Protein AF-A0A4R3KRJ0-F1 (afdb_monomer_lite)

pLDDT: mean 85.65, std 10.82, range [47.59, 94.25]

Structure (mmCIF, N/CA/C/O backbone):
data_AF-A0A4R3KRJ0-F1
#
_entry.id   AF-A0A4R3KRJ0-F1
#
loop_
_atom_site.group_PDB
_atom_site.id
_atom_site.type_symbol
_atom_site.label_atom_id
_atom_site.label_alt_id
_atom_site.label_comp_id
_atom_site.label_asym_id
_atom_site.label_entity_id
_atom_site.label_seq_id
_atom_site.pdbx_PDB_ins_code
_atom_site.Cartn_x
_atom_site.Cartn_y
_atom_site.Cartn_z
_atom_site.occupancy
_atom_site.B_iso_or_equiv
_atom_site.auth_seq_id
_atom_site.auth_comp_id
_atom_site.auth_asym_id
_atom_site.auth_atom_id
_atom_site.pdbx_PDB_model_num
ATOM 1 N N . MET A 1 1 ? -25.074 -2.539 5.190 1.00 47.59 1 MET A N 1
ATOM 2 C CA . MET A 1 1 ? -23.653 -2.946 5.175 1.00 47.59 1 MET A CA 1
ATOM 3 C C . MET A 1 1 ? -22.816 -1.667 5.196 1.00 47.59 1 MET A C 1
ATOM 5 O O . ME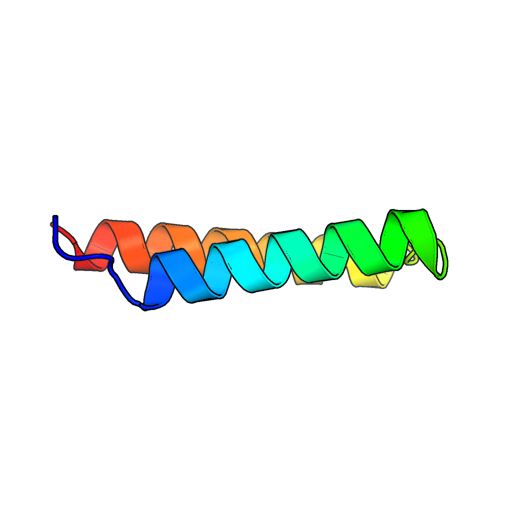T A 1 1 ? -22.687 -1.029 4.162 1.00 47.59 1 MET A O 1
ATOM 9 N N . LYS A 1 2 ? -22.387 -1.178 6.373 1.00 54.09 2 LYS A N 1
ATOM 10 C CA . LYS A 1 2 ? -21.527 0.019 6.435 1.00 54.09 2 LYS A CA 1
ATOM 11 C C . LYS A 1 2 ? -20.158 -0.393 5.901 1.00 54.09 2 LYS A C 1
ATOM 13 O O . LYS A 1 2 ? -19.443 -1.126 6.575 1.00 54.09 2 LYS A O 1
ATOM 18 N N . ILE A 1 3 ? -19.837 0.008 4.675 1.00 57.38 3 ILE A N 1
ATOM 19 C CA . ILE A 1 3 ? -18.487 -0.147 4.135 1.00 57.38 3 ILE A CA 1
ATOM 20 C C . ILE A 1 3 ? -17.591 0.715 5.015 1.00 57.38 3 ILE A C 1
ATOM 22 O O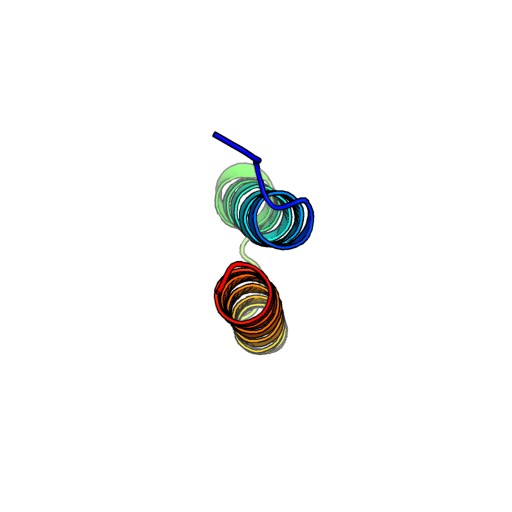 . ILE A 1 3 ? -17.743 1.935 5.049 1.00 57.38 3 ILE A O 1
ATOM 26 N N . ASN A 1 4 ? -16.709 0.081 5.785 1.00 75.81 4 ASN A N 1
ATOM 27 C CA . ASN A 1 4 ? -15.743 0.831 6.562 1.00 75.81 4 ASN A CA 1
ATOM 28 C C . ASN A 1 4 ? -14.735 1.433 5.579 1.00 75.81 4 ASN A C 1
ATOM 30 O O . ASN A 1 4 ? -14.023 0.694 4.896 1.00 75.81 4 ASN A O 1
ATOM 34 N N . THR A 1 5 ? -14.698 2.761 5.482 1.00 81.00 5 THR A N 1
ATOM 35 C CA . THR A 1 5 ? -13.866 3.500 4.522 1.00 81.00 5 THR A CA 1
ATOM 36 C C . THR A 1 5 ? -12.398 3.073 4.598 1.00 81.00 5 THR A C 1
ATOM 38 O O . THR A 1 5 ? -11.733 3.005 3.572 1.00 81.00 5 THR A O 1
ATOM 41 N N . LEU A 1 6 ? -11.912 2.680 5.783 1.00 78.75 6 LEU A N 1
ATOM 42 C CA . LEU A 1 6 ? -10.563 2.128 5.965 1.00 78.75 6 LEU A CA 1
ATOM 43 C C . LEU A 1 6 ? -10.329 0.827 5.186 1.00 78.75 6 LEU A C 1
ATOM 45 O O . LEU A 1 6 ? -9.293 0.677 4.546 1.00 78.75 6 LEU A O 1
ATOM 49 N N . ILE A 1 7 ? -11.290 -0.099 5.212 1.00 84.31 7 ILE A N 1
ATOM 50 C CA . ILE A 1 7 ? -11.192 -1.376 4.489 1.00 84.31 7 ILE A CA 1
ATOM 51 C C . ILE A 1 7 ? -11.227 -1.115 2.979 1.00 84.31 7 ILE A C 1
ATOM 53 O O . ILE A 1 7 ? -10.454 -1.708 2.230 1.00 84.31 7 ILE A O 1
ATOM 57 N N . ALA A 1 8 ? -12.083 -0.190 2.534 1.00 86.56 8 ALA A N 1
ATOM 58 C CA . ALA A 1 8 ? -12.164 0.197 1.128 1.00 86.56 8 ALA A CA 1
ATOM 59 C C . ALA A 1 8 ? -10.854 0.831 0.628 1.00 86.56 8 ALA A C 1
ATOM 61 O O . ALA A 1 8 ? -10.362 0.444 -0.428 1.00 86.56 8 ALA A O 1
ATOM 62 N N . ILE A 1 9 ? -10.260 1.747 1.402 1.00 87.06 9 ILE A N 1
ATOM 63 C CA . ILE A 1 9 ? -8.974 2.382 1.077 1.00 87.06 9 ILE A CA 1
ATOM 64 C C . ILE A 1 9 ? -7.848 1.343 1.042 1.00 87.06 9 ILE A C 1
ATOM 66 O O . ILE A 1 9 ? -7.083 1.312 0.082 1.00 87.06 9 ILE A O 1
ATOM 70 N N . GLY A 1 10 ? -7.772 0.460 2.044 1.00 85.69 10 GLY A N 1
ATOM 71 C CA . GLY A 1 10 ? -6.770 -0.606 2.088 1.00 85.69 10 GLY A CA 1
ATOM 72 C C . GLY A 1 10 ? -6.851 -1.533 0.871 1.00 85.69 10 GLY A C 1
ATOM 73 O O . GLY A 1 10 ? -5.839 -1.793 0.223 1.00 85.69 10 GLY A O 1
ATOM 74 N N . ASN A 1 11 ? -8.060 -1.951 0.486 1.00 88.69 11 ASN A N 1
ATOM 75 C CA . ASN A 1 11 ? -8.262 -2.741 -0.731 1.00 88.69 11 ASN A CA 1
ATOM 76 C C . ASN A 1 11 ? -7.909 -1.969 -2.006 1.00 88.69 11 ASN A C 1
ATOM 78 O O . ASN A 1 11 ? -7.340 -2.546 -2.929 1.00 88.69 11 ASN A O 1
ATOM 82 N N . LEU A 1 12 ? -8.213 -0.672 -2.075 1.00 90.81 12 LEU A N 1
ATOM 83 C CA . LEU A 1 12 ? -7.905 0.139 -3.249 1.00 90.81 12 LEU A CA 1
ATOM 84 C C . LEU A 1 12 ? -6.390 0.275 -3.461 1.00 90.81 12 LEU A C 1
ATOM 86 O O . LEU A 1 12 ? -5.927 0.155 -4.593 1.00 90.81 12 LEU A O 1
ATOM 90 N N . ILE A 1 13 ? -5.613 0.418 -2.381 1.00 89.38 13 ILE A N 1
ATOM 91 C CA . ILE A 1 13 ? -4.141 0.395 -2.428 1.00 89.38 13 ILE A CA 1
ATOM 92 C C . ILE A 1 13 ? -3.642 -0.929 -3.021 1.00 89.3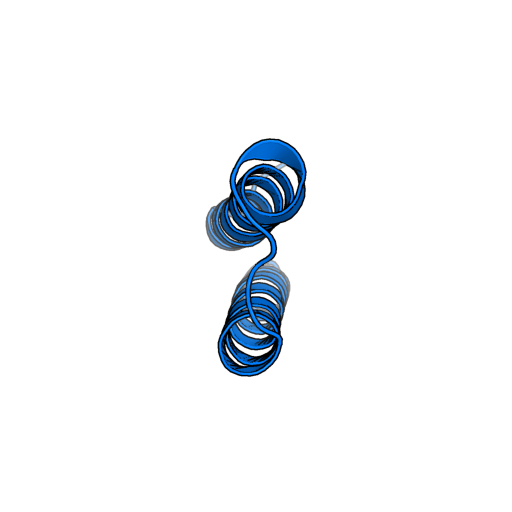8 13 ILE A C 1
ATOM 94 O O . ILE A 1 13 ? -2.783 -0.920 -3.901 1.00 89.38 13 ILE A O 1
ATOM 98 N N . TYR A 1 14 ? -4.218 -2.060 -2.605 1.00 90.88 14 TYR A N 1
ATOM 99 C CA . TYR A 1 14 ? -3.871 -3.378 -3.143 1.00 90.88 14 TYR A CA 1
ATOM 100 C C . TYR A 1 14 ? -4.193 -3.540 -4.625 1.00 90.88 14 TYR A C 1
ATOM 102 O O . TYR A 1 14 ? -3.383 -4.084 -5.378 1.00 90.88 14 TYR A O 1
ATOM 110 N N . VAL A 1 15 ? -5.368 -3.072 -5.048 1.00 92.44 15 VAL A N 1
ATOM 111 C CA . VAL A 1 15 ? -5.780 -3.130 -6.454 1.00 92.44 15 VAL A CA 1
ATOM 112 C C . VAL A 1 15 ? -4.834 -2.292 -7.306 1.00 92.44 15 VAL A C 1
ATOM 114 O O . VAL A 1 15 ? -4.325 -2.791 -8.305 1.00 92.44 15 VAL A O 1
ATOM 117 N N . VAL A 1 16 ? -4.534 -1.058 -6.892 1.00 92.81 16 VAL A N 1
ATOM 118 C CA . VAL A 1 16 ? -3.602 -0.181 -7.616 1.00 92.81 16 VAL A CA 1
ATOM 119 C C . VAL A 1 16 ? -2.204 -0.791 -7.664 1.00 92.81 16 VAL A C 1
ATOM 121 O O . VAL A 1 16 ? -1.620 -0.851 -8.741 1.00 92.81 16 VAL A O 1
ATOM 124 N N . TYR A 1 17 ? -1.695 -1.312 -6.544 1.00 91.94 17 TYR A N 1
ATOM 125 C CA . TYR A 1 17 ? -0.413 -2.018 -6.507 1.00 91.94 17 TYR A CA 1
ATOM 126 C C . TYR A 1 17 ? -0.382 -3.170 -7.522 1.00 91.94 17 TYR A C 1
ATOM 128 O O . TYR A 1 17 ? 0.532 -3.253 -8.337 1.00 91.94 17 TYR A O 1
ATOM 136 N N . SER A 1 18 ? -1.412 -4.023 -7.525 1.00 91.06 18 SER A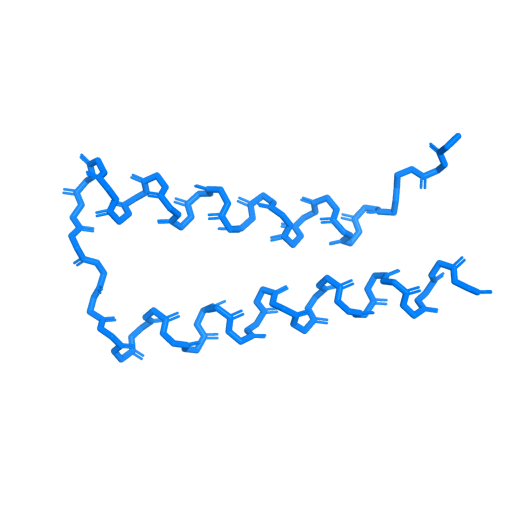 N 1
ATOM 137 C CA . SER A 1 18 ? -1.482 -5.167 -8.436 1.00 91.06 18 SER A CA 1
ATOM 138 C C . SER A 1 18 ? -1.573 -4.741 -9.902 1.00 91.06 18 SER A C 1
ATOM 140 O O . SER A 1 18 ? -0.985 -5.397 -10.761 1.00 91.06 18 SER A O 1
ATOM 142 N N . LEU A 1 19 ? -2.285 -3.648 -10.192 1.00 94.25 19 LEU A N 1
ATOM 143 C CA . LEU A 1 19 ? -2.380 -3.101 -11.540 1.00 94.25 19 LEU A CA 1
ATOM 144 C C . LEU A 1 19 ? -1.030 -2.551 -12.015 1.00 94.25 19 LEU A C 1
ATOM 146 O O . LEU A 1 19 ? -0.602 -2.860 -13.123 1.00 94.25 19 LEU A O 1
ATOM 150 N N . VAL A 1 20 ? -0.339 -1.774 -11.181 1.00 92.38 20 VAL A N 1
ATOM 151 C CA . VAL A 1 20 ? 0.975 -1.217 -11.527 1.00 92.38 20 VAL A CA 1
ATOM 152 C C . VAL A 1 20 ? 1.992 -2.339 -11.743 1.00 92.38 20 VAL A C 1
ATOM 154 O O . VAL A 1 20 ? 2.652 -2.356 -12.781 1.00 92.38 20 VAL A O 1
ATOM 157 N N . ASP A 1 21 ? 2.050 -3.306 -10.823 1.00 92.50 21 ASP A N 1
ATOM 158 C CA . ASP A 1 21 ? 2.991 -4.430 -10.879 1.00 92.50 21 ASP A CA 1
ATOM 159 C C . ASP A 1 21 ? 2.795 -5.313 -12.124 1.00 92.50 21 ASP A C 1
ATOM 161 O O . ASP A 1 21 ? 3.760 -5.754 -12.750 1.00 92.50 21 ASP A O 1
ATOM 165 N N . ARG A 1 22 ? 1.534 -5.548 -12.517 1.00 91.88 22 ARG A N 1
ATOM 166 C CA . ARG A 1 22 ? 1.199 -6.416 -13.657 1.00 91.88 22 ARG A CA 1
ATOM 167 C C . ARG A 1 22 ? 1.226 -5.717 -15.009 1.00 91.88 22 ARG A C 1
ATOM 169 O O . ARG A 1 22 ? 1.580 -6.363 -15.992 1.00 91.88 22 ARG A O 1
ATOM 176 N N . PHE A 1 23 ? 0.799 -4.457 -15.084 1.00 93.88 23 PHE A N 1
ATOM 177 C CA . PHE A 1 23 ? 0.546 -3.786 -16.365 1.00 93.88 23 PHE A CA 1
ATOM 178 C C . PHE A 1 23 ? 1.557 -2.692 -16.709 1.00 93.88 23 PHE A C 1
ATOM 180 O O . PHE A 1 23 ? 1.667 -2.347 -17.883 1.00 93.88 23 PHE A O 1
ATOM 187 N N . ILE A 1 24 ? 2.277 -2.137 -15.729 1.00 93.31 24 ILE A N 1
ATOM 188 C CA . ILE A 1 24 ? 3.201 -1.017 -15.957 1.00 93.31 24 ILE A CA 1
ATOM 189 C C . ILE A 1 24 ? 4.645 -1.483 -15.804 1.00 93.31 24 ILE A C 1
ATOM 191 O O . ILE A 1 24 ? 5.419 -1.420 -16.757 1.00 93.31 24 ILE A O 1
ATOM 195 N N . MET A 1 25 ? 5.018 -1.949 -14.611 1.00 90.69 25 MET A N 1
ATOM 196 C CA . MET A 1 25 ? 6.371 -2.414 -14.320 1.00 90.69 25 MET A CA 1
ATOM 197 C C . MET A 1 25 ? 6.383 -3.290 -13.073 1.00 90.69 25 MET A C 1
ATOM 199 O O . MET A 1 25 ? 5.668 -2.997 -12.117 1.00 90.69 25 MET A O 1
ATOM 203 N N . ARG A 1 26 ? 7.265 -4.296 -13.041 1.00 90.25 26 ARG A N 1
ATOM 204 C CA . ARG A 1 26 ? 7.508 -5.060 -11.812 1.00 90.25 26 ARG A CA 1
ATOM 205 C C . ARG A 1 26 ? 8.037 -4.140 -10.724 1.00 90.25 26 ARG A C 1
ATOM 207 O O . ARG A 1 26 ? 9.060 -3.476 -10.911 1.00 90.25 26 ARG A O 1
ATOM 214 N N . ILE A 1 27 ? 7.351 -4.130 -9.590 1.00 90.19 27 ILE A N 1
ATOM 215 C CA . ILE A 1 27 ? 7.762 -3.350 -8.431 1.00 90.19 27 ILE A CA 1
ATOM 216 C C . ILE A 1 27 ? 8.871 -4.136 -7.716 1.00 90.19 27 ILE A C 1
ATOM 218 O O . ILE A 1 27 ? 8.672 -5.308 -7.399 1.00 90.19 27 ILE A O 1
ATOM 222 N N . PRO A 1 28 ? 10.046 -3.532 -7.458 1.00 92.81 28 PRO A N 1
ATOM 223 C CA . PRO A 1 28 ? 11.117 -4.205 -6.734 1.00 92.81 28 PRO A CA 1
ATOM 224 C C . PRO A 1 28 ? 10.656 -4.660 -5.347 1.00 92.81 28 PRO A C 1
ATOM 226 O O . PRO A 1 28 ? 9.979 -3.904 -4.645 1.00 92.81 28 PRO A O 1
ATOM 229 N N . ASP A 1 29 ? 11.097 -5.843 -4.914 1.00 91.38 29 ASP A N 1
ATOM 230 C CA . ASP A 1 29 ? 10.674 -6.450 -3.643 1.00 91.38 29 ASP A CA 1
ATOM 231 C C . ASP A 1 29 ? 10.897 -5.529 -2.433 1.00 91.38 29 ASP A C 1
ATOM 233 O O . ASP A 1 29 ? 10.080 -5.479 -1.513 1.00 91.38 29 ASP A O 1
ATOM 237 N N . ILE A 1 30 ? 11.964 -4.722 -2.472 1.00 92.81 30 ILE A N 1
ATOM 238 C CA . ILE A 1 30 ? 12.302 -3.751 -1.422 1.00 92.81 30 ILE A CA 1
ATOM 239 C C . ILE A 1 30 ? 11.219 -2.680 -1.214 1.00 92.81 30 ILE A C 1
ATOM 241 O O . ILE A 1 30 ? 11.095 -2.145 -0.116 1.00 92.81 30 ILE A O 1
ATOM 245 N N . VAL A 1 31 ? 10.424 -2.383 -2.246 1.00 90.88 31 VAL A N 1
ATOM 246 C CA . VAL A 1 31 ? 9.291 -1.447 -2.188 1.00 90.88 31 VAL A CA 1
ATOM 247 C C . VAL A 1 31 ? 7.973 -2.204 -2.029 1.00 90.88 31 VAL A C 1
ATOM 249 O O . VAL A 1 31 ? 7.106 -1.779 -1.268 1.00 90.88 31 VAL A O 1
ATOM 252 N N . ALA A 1 32 ? 7.829 -3.350 -2.695 1.00 89.62 32 ALA A N 1
ATOM 253 C CA . ALA A 1 32 ? 6.624 -4.170 -2.652 1.00 89.62 32 ALA A CA 1
ATOM 254 C C . ALA A 1 32 ? 6.275 -4.653 -1.237 1.00 89.62 32 ALA A C 1
ATOM 256 O O . ALA A 1 32 ? 5.142 -4.484 -0.783 1.00 89.62 32 ALA A O 1
ATOM 257 N N . ILE A 1 33 ? 7.252 -5.216 -0.521 1.00 91.62 33 ILE A N 1
ATOM 258 C CA . ILE A 1 33 ? 7.059 -5.789 0.817 1.00 91.62 33 ILE A CA 1
ATOM 259 C C . ILE A 1 33 ? 6.538 -4.743 1.820 1.00 91.62 33 ILE A C 1
ATOM 261 O O . ILE A 1 33 ? 5.481 -4.981 2.412 1.00 91.62 33 ILE A O 1
ATOM 265 N N . PRO A 1 34 ? 7.190 -3.577 2.020 1.00 92.56 34 PRO A N 1
ATOM 266 C CA . PRO A 1 34 ? 6.677 -2.579 2.958 1.00 92.56 34 PRO A CA 1
ATOM 267 C C . PRO A 1 34 ? 5.311 -2.028 2.533 1.00 92.56 34 PRO A C 1
ATOM 269 O O . PRO A 1 34 ? 4.453 -1.801 3.387 1.00 92.56 34 PRO A O 1
ATOM 272 N N . MET A 1 35 ? 5.064 -1.873 1.229 1.00 91.94 35 MET A N 1
ATOM 273 C CA . MET A 1 35 ? 3.780 -1.393 0.715 1.00 91.94 35 MET A CA 1
ATOM 274 C C . MET A 1 35 ? 2.642 -2.383 1.003 1.00 91.94 35 MET A C 1
ATOM 276 O O . MET A 1 35 ? 1.564 -1.972 1.438 1.00 91.94 35 MET A O 1
ATOM 280 N N . MET A 1 36 ? 2.898 -3.689 0.861 1.00 90.81 36 MET A N 1
ATOM 281 C CA . MET A 1 36 ? 1.957 -4.730 1.274 1.00 90.81 36 MET A CA 1
ATOM 282 C C . MET A 1 36 ? 1.707 -4.696 2.784 1.00 90.81 36 MET A C 1
ATOM 284 O O . MET A 1 36 ? 0.551 -4.694 3.195 1.00 90.81 36 MET A O 1
ATOM 288 N N . ILE A 1 37 ? 2.749 -4.606 3.616 1.00 93.75 37 ILE A N 1
ATOM 289 C CA . ILE A 1 37 ? 2.601 -4.562 5.084 1.00 93.75 37 ILE A CA 1
ATOM 290 C C . ILE A 1 37 ? 1.694 -3.400 5.516 1.00 93.75 37 ILE A C 1
ATOM 292 O O . ILE A 1 37 ? 0.793 -3.592 6.336 1.00 93.75 37 ILE A O 1
ATOM 296 N N . ILE A 1 38 ? 1.881 -2.214 4.927 1.00 92.00 38 ILE A N 1
ATOM 297 C CA . ILE A 1 38 ? 1.032 -1.041 5.185 1.00 92.00 38 ILE A CA 1
ATOM 298 C C . ILE A 1 38 ? -0.420 -1.321 4.774 1.00 92.00 38 ILE A C 1
ATOM 300 O O . ILE A 1 38 ? -1.342 -1.043 5.544 1.00 92.00 38 ILE A O 1
ATOM 304 N N . GLY A 1 39 ? -0.635 -1.913 3.595 1.00 87.88 39 GLY A N 1
ATOM 305 C CA . GLY A 1 39 ? -1.964 -2.300 3.120 1.00 87.88 39 GLY A CA 1
ATOM 306 C C . GLY A 1 39 ? -2.690 -3.237 4.092 1.00 87.88 39 GLY A C 1
ATOM 307 O O . GLY A 1 39 ? -3.834 -2.963 4.464 1.00 87.88 39 GLY A O 1
ATOM 308 N N . ILE A 1 40 ? -2.022 -4.298 4.566 1.00 90.56 40 ILE A N 1
ATOM 309 C CA . ILE A 1 40 ? -2.594 -5.231 5.556 1.00 90.56 40 ILE A CA 1
ATOM 310 C C . ILE A 1 40 ? -2.920 -4.500 6.858 1.00 90.56 40 ILE A C 1
ATOM 312 O O . ILE A 1 40 ? -4.019 -4.665 7.387 1.00 90.56 40 ILE A O 1
ATOM 316 N N . ALA A 1 41 ? -2.003 -3.673 7.367 1.00 91.31 41 ALA A N 1
ATOM 317 C CA . ALA A 1 41 ? -2.200 -2.945 8.619 1.00 91.31 41 ALA A CA 1
ATOM 318 C C . ALA A 1 41 ? -3.434 -2.025 8.565 1.00 91.31 41 ALA A C 1
ATOM 320 O O . ALA A 1 41 ? -4.209 -1.975 9.521 1.00 91.31 41 ALA A O 1
ATOM 321 N N . ILE A 1 42 ? -3.665 -1.352 7.432 1.00 87.31 42 ILE A N 1
ATOM 322 C CA . ILE A 1 42 ? -4.840 -0.494 7.216 1.00 87.31 42 ILE A CA 1
ATOM 323 C C . ILE A 1 42 ? -6.132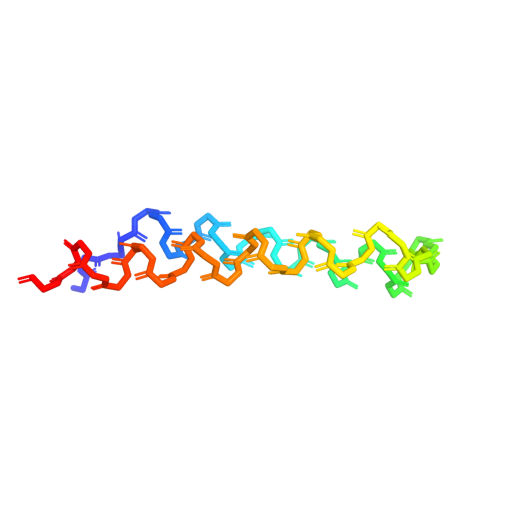 -1.321 7.178 1.00 87.31 42 ILE A C 1
ATOM 325 O O . ILE A 1 42 ? -7.121 -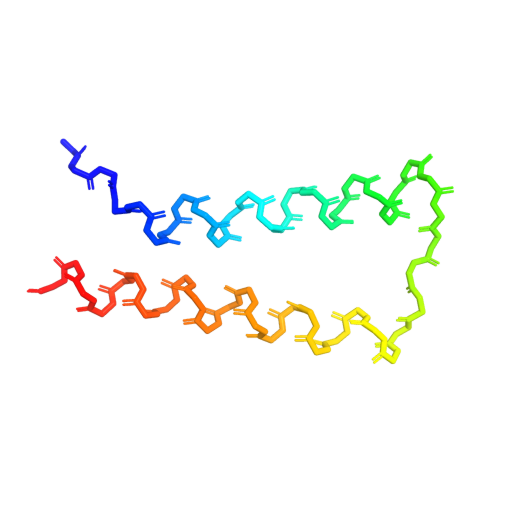0.943 7.813 1.00 87.31 42 ILE A O 1
ATOM 329 N N . ILE A 1 43 ? -6.129 -2.460 6.476 1.00 87.88 43 ILE A N 1
ATOM 330 C CA . ILE A 1 43 ? -7.291 -3.358 6.410 1.00 87.88 43 ILE A CA 1
ATOM 331 C C . ILE A 1 43 ? -7.618 -3.902 7.805 1.00 87.88 43 ILE A C 1
ATOM 333 O O . ILE A 1 43 ? -8.768 -3.815 8.239 1.00 87.88 43 ILE A O 1
ATOM 337 N N . LEU A 1 44 ? -6.615 -4.398 8.536 1.00 87.19 44 LEU A N 1
ATOM 338 C CA . LEU A 1 44 ? -6.777 -4.904 9.900 1.00 87.19 44 LEU A CA 1
ATOM 339 C C . LEU A 1 44 ? -7.272 -3.815 10.857 1.00 87.19 44 LEU A C 1
ATOM 341 O O . LEU A 1 44 ? -8.214 -4.057 11.609 1.00 87.19 44 LEU A O 1
ATOM 345 N N . GLY A 1 45 ? -6.715 -2.603 10.793 1.00 86.38 45 GLY A N 1
ATOM 346 C CA . GLY A 1 45 ? -7.198 -1.463 11.577 1.00 86.38 45 GLY A CA 1
ATOM 347 C C . GLY A 1 45 ? -8.655 -1.106 11.258 1.00 86.38 45 GLY A C 1
ATOM 348 O O . GLY A 1 45 ? -9.442 -0.808 12.159 1.00 86.38 45 GLY A O 1
ATOM 349 N N . GLY A 1 46 ? -9.051 -1.212 9.986 1.00 83.25 46 GLY A N 1
ATOM 350 C CA . GLY A 1 46 ? -10.442 -1.095 9.555 1.00 83.25 46 GLY A CA 1
ATOM 351 C C . GLY A 1 46 ? -11.343 -2.182 10.149 1.00 83.25 46 GLY A C 1
ATOM 352 O O . GLY A 1 46 ? -12.439 -1.878 10.615 1.00 83.25 46 GLY A O 1
ATOM 353 N N . PHE A 1 47 ? -10.891 -3.434 10.201 1.00 79.88 47 PHE A N 1
ATOM 354 C CA . PHE A 1 47 ? -11.643 -4.518 10.841 1.00 79.88 47 PHE A CA 1
ATOM 355 C C . PHE A 1 47 ? -11.792 -4.322 12.352 1.00 79.88 47 PHE A C 1
ATOM 357 O O . PHE A 1 47 ? -12.891 -4.493 12.875 1.00 79.88 47 PHE A O 1
ATOM 364 N N . VAL A 1 48 ? -10.725 -3.914 13.047 1.00 83.00 48 VAL A N 1
ATOM 365 C CA . VAL A 1 48 ? -10.765 -3.644 14.494 1.00 83.00 48 VAL A CA 1
ATOM 366 C C . VAL A 1 48 ? -11.744 -2.515 14.811 1.00 83.00 48 VAL A C 1
ATOM 368 O O . VAL A 1 48 ? -12.517 -2.641 15.749 1.00 83.00 48 VAL A O 1
ATOM 371 N N . LYS A 1 49 ? -11.773 -1.452 13.997 1.00 75.12 49 LYS A N 1
ATOM 372 C CA . LYS A 1 49 ? -12.705 -0.325 14.163 1.00 75.12 49 LYS A CA 1
ATOM 373 C C . LYS A 1 49 ? -14.159 -0.651 13.783 1.00 75.12 49 LYS A C 1
ATOM 375 O O . LYS A 1 49 ? -15.048 0.155 14.043 1.00 75.12 49 LYS A O 1
ATOM 380 N N . MET A 1 50 ? -14.397 -1.768 13.093 1.00 67.31 50 MET A N 1
ATOM 381 C CA . MET A 1 50 ? -15.741 -2.208 12.705 1.00 67.31 50 MET A CA 1
ATOM 382 C C . MET A 1 50 ? -16.442 -3.018 13.808 1.00 67.31 50 MET A C 1
ATOM 384 O O . MET A 1 50 ? -17.673 -3.066 13.799 1.00 67.31 50 MET A O 1
ATOM 388 N N . ARG A 1 51 ? -15.682 -3.650 14.716 1.00 55.38 51 ARG A N 1
ATOM 389 C CA . ARG A 1 51 ? -16.211 -4.192 15.979 1.00 55.38 51 ARG A CA 1
ATOM 390 C C . ARG A 1 51 ? -16.478 -3.071 16.976 1.00 55.38 51 ARG A C 1
ATOM 392 O O . ARG A 1 51 ? -17.419 -3.265 17.772 1.00 55.38 51 ARG A O 1
#

Organism: NCBI:txid1278232

Radius of gyration: 12.3 Å; chains: 1; bounding box: 36×10×32 Å

Sequence (51 aa):
MKINTLIAIGNLIYVVYSLVDRFIMRIPDIVAIPMMIIGIAIILGGFVKMR

Foldseek 3Di:
DPPQVLLVVLVVLVVVLVCCCPPPHNDDPVVVVVSNVVSVVSNVVSVVVVD

Secondary structure (DSSP, 8-state):
----HHHHHHHHHHHHHHHHHHHT-PPPHHHHHHHHHHHHHHHHHHHHHH-